Protein AF-A0A2N2FQH6-F1 (afdb_monomer_lite)

Radius of gyration: 10.52 Å; chains: 1; bounding box: 24×18×26 Å

Sequence (53 aa):
IYIGDGHSDICPSRSADLVFAKGVLLKKYREENIPCIPFEDFSTINKYLKNNY

pLDDT: mean 97.64, std 1.42, range [88.44, 98.62]

Secondary structure (DSSP, 8-state):
-EEE-SGGGHHHHTT-SSEEE-HHHHHHHHHTT---EE-SSHHHHHHHHHHH-

Foldseek 3Di:
DEEDEDPVRCVVQVVDPAYEYHHPNVVVCVVVVHDYHYDDDVVVVVVVVVVPD

Structure (mmCIF, N/CA/C/O backbone):
data_AF-A0A2N2FQH6-F1
#
_entry.id   AF-A0A2N2FQH6-F1
#
loop_
_atom_site.group_PDB
_atom_site.id
_atom_site.type_symbol
_atom_site.label_atom_id
_atom_site.label_alt_id
_atom_site.label_comp_id
_atom_site.label_asym_id
_atom_site.label_entity_id
_atom_site.label_seq_id
_atom_site.pdbx_PDB_ins_code
_atom_site.Cartn_x
_atom_site.Cartn_y
_atom_site.Cartn_z
_atom_site.occupancy
_atom_site.B_iso_or_equiv
_atom_site.auth_seq_id
_atom_site.auth_comp_id
_atom_site.auth_asym_id
_atom_site.auth_atom_id
_atom_site.pdbx_PDB_model_num
ATOM 1 N N . ILE A 1 1 ? -10.135 -4.064 -1.628 1.00 96.56 1 ILE A N 1
ATOM 2 C CA . ILE A 1 1 ? -8.936 -3.416 -1.033 1.00 96.56 1 ILE A CA 1
ATOM 3 C C . ILE A 1 1 ? -7.741 -4.345 -1.214 1.00 96.56 1 ILE A C 1
ATOM 5 O O . ILE A 1 1 ? -7.897 -5.537 -0.979 1.00 96.56 1 ILE A O 1
ATOM 9 N N . TYR A 1 2 ? -6.583 -3.819 -1.615 1.00 98.38 2 TYR A N 1
ATOM 10 C CA . TYR A 1 2 ? -5.310 -4.535 -1.724 1.00 98.38 2 TYR A CA 1
ATOM 11 C C . TYR A 1 2 ? -4.199 -3.741 -1.022 1.00 98.38 2 TYR A C 1
ATOM 13 O O . TYR A 1 2 ? -4.204 -2.513 -1.074 1.00 98.38 2 TYR A O 1
ATOM 21 N N . ILE A 1 3 ? -3.259 -4.419 -0.362 1.00 98.44 3 ILE A N 1
ATOM 22 C CA . ILE A 1 3 ? -2.119 -3.805 0.337 1.00 98.44 3 ILE A CA 1
ATOM 23 C C . ILE A 1 3 ? -0.865 -4.579 -0.075 1.00 98.44 3 ILE A C 1
ATOM 25 O O . ILE A 1 3 ? -0.808 -5.781 0.166 1.00 98.44 3 ILE A O 1
ATOM 29 N N . GLY A 1 4 ? 0.114 -3.913 -0.690 1.00 98.19 4 GLY A N 1
ATOM 30 C CA . GLY A 1 4 ? 1.325 -4.576 -1.185 1.00 98.19 4 GLY A CA 1
ATOM 31 C C . GLY A 1 4 ? 2.520 -3.644 -1.363 1.00 98.19 4 GLY A C 1
ATOM 32 O O . GLY A 1 4 ? 2.419 -2.420 -1.234 1.00 98.19 4 GLY A O 1
ATOM 33 N N . ASP A 1 5 ? 3.672 -4.233 -1.654 1.00 98.19 5 ASP A N 1
ATOM 34 C CA . ASP A 1 5 ? 4.951 -3.540 -1.793 1.00 98.19 5 ASP A CA 1
ATOM 35 C C . ASP A 1 5 ? 5.884 -4.090 -2.882 1.00 98.19 5 ASP A C 1
ATOM 37 O O . ASP A 1 5 ? 6.820 -3.393 -3.295 1.00 98.19 5 ASP A O 1
ATOM 41 N N . GLY A 1 6 ? 5.625 -5.298 -3.384 1.00 96.88 6 GLY A N 1
ATOM 42 C CA . GLY A 1 6 ? 6.524 -6.048 -4.254 1.00 96.88 6 GLY A CA 1
ATOM 43 C C . GLY A 1 6 ? 6.085 -6.160 -5.716 1.00 96.88 6 GLY A C 1
ATOM 44 O O . GLY A 1 6 ? 5.028 -5.697 -6.139 1.00 96.88 6 GLY A O 1
ATOM 45 N N . HIS A 1 7 ? 6.921 -6.826 -6.519 1.00 97.06 7 HIS A N 1
ATOM 46 C CA . HIS A 1 7 ? 6.612 -7.130 -7.922 1.00 97.06 7 HIS A CA 1
ATOM 47 C C . HIS A 1 7 ? 5.443 -8.112 -8.078 1.00 97.06 7 HIS A C 1
ATOM 49 O O . HIS A 1 7 ? 4.647 -7.962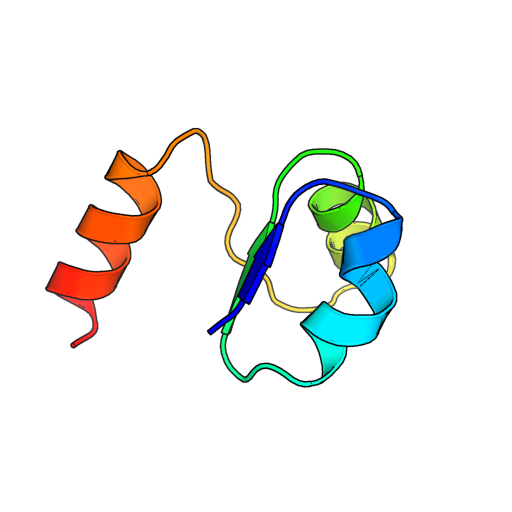 -9.005 1.00 97.06 7 HIS A O 1
ATOM 55 N N . SER A 1 8 ? 5.330 -9.097 -7.178 1.00 97.50 8 SER A N 1
ATOM 56 C CA . SER A 1 8 ? 4.239 -10.084 -7.166 1.00 97.50 8 SER A CA 1
ATOM 57 C C . SER A 1 8 ? 2.866 -9.442 -7.020 1.00 97.50 8 SER A C 1
ATOM 59 O O . SER A 1 8 ? 1.870 -10.018 -7.448 1.00 97.50 8 SER A O 1
ATOM 61 N N . ASP A 1 9 ? 2.829 -8.238 -6.459 1.00 98.12 9 ASP A N 1
ATOM 62 C CA . ASP A 1 9 ? 1.601 -7.550 -6.103 1.00 98.12 9 ASP A CA 1
ATOM 63 C C . ASP A 1 9 ? 0.987 -6.809 -7.292 1.00 98.12 9 ASP A C 1
ATOM 65 O O . ASP A 1 9 ? -0.212 -6.563 -7.298 1.00 98.12 9 ASP A O 1
ATOM 69 N N . ILE A 1 10 ? 1.770 -6.520 -8.341 1.00 97.50 10 ILE A N 1
ATOM 70 C CA . ILE A 1 10 ? 1.347 -5.704 -9.494 1.00 97.50 10 ILE A CA 1
ATOM 71 C C . ILE A 1 10 ? 0.15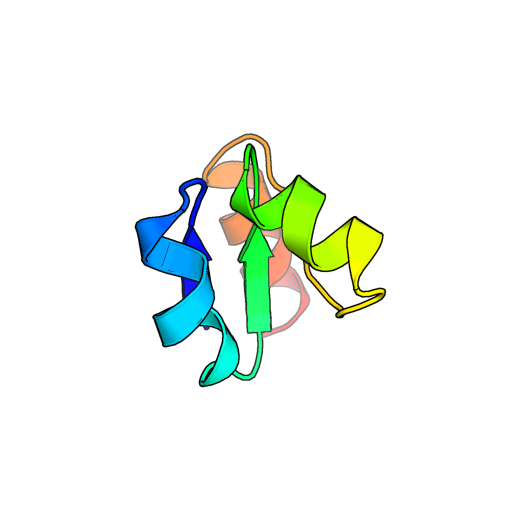3 -6.315 -10.236 1.00 97.50 10 ILE A C 1
ATOM 73 O O . ILE A 1 10 ? -0.730 -5.595 -10.694 1.00 97.50 10 ILE A O 1
ATOM 77 N N . CYS A 1 11 ? 0.156 -7.632 -10.439 1.00 96.94 11 CYS A N 1
ATOM 78 C CA . CYS A 1 11 ? -0.927 -8.314 -11.146 1.00 96.94 11 CYS A CA 1
ATOM 79 C C . CYS A 1 11 ? -2.208 -8.385 -10.292 1.00 96.94 11 CYS A C 1
ATOM 81 O O . CYS A 1 11 ? -3.240 -7.872 -10.734 1.00 96.94 11 CYS A O 1
ATOM 83 N N . PRO A 1 12 ? -2.178 -8.942 -9.064 1.00 97.81 12 PRO A N 1
ATOM 84 C CA . PRO A 1 12 ? -3.382 -9.045 -8.244 1.00 97.81 12 PRO A CA 1
ATOM 85 C C . PRO A 1 12 ? -3.923 -7.683 -7.773 1.00 97.81 12 PRO A C 1
ATOM 87 O O . PRO A 1 12 ? -5.139 -7.541 -7.646 1.00 97.81 12 PRO A O 1
ATOM 90 N N . SER A 1 13 ? -3.082 -6.656 -7.582 1.00 98.19 13 SER A N 1
ATOM 91 C CA . SER A 1 13 ? -3.535 -5.328 -7.135 1.00 98.19 13 SER A CA 1
ATOM 92 C C . SER A 1 13 ? -4.431 -4.611 -8.148 1.00 98.19 13 SER A C 1
ATOM 94 O O . SER A 1 13 ? -5.232 -3.765 -7.758 1.00 98.19 13 SER A O 1
ATOM 96 N N . ARG A 1 14 ? -4.340 -4.947 -9.443 1.00 97.19 14 ARG A N 1
ATOM 97 C CA . ARG A 1 14 ? -5.171 -4.348 -10.506 1.00 97.19 14 ARG A CA 1
ATOM 98 C C . ARG A 1 14 ? -6.645 -4.732 -10.426 1.00 97.19 14 ARG A C 1
ATOM 100 O O . ARG A 1 14 ? -7.466 -4.057 -11.032 1.00 97.19 14 ARG A O 1
ATOM 107 N N . SER A 1 15 ? -6.971 -5.805 -9.710 1.00 97.75 15 SER A N 1
ATOM 108 C CA . SER A 1 15 ? -8.356 -6.268 -9.552 1.00 97.75 15 SER A CA 1
ATOM 109 C C . SER A 1 15 ? -9.056 -5.655 -8.335 1.00 97.75 15 SER A C 1
ATOM 111 O O . SER A 1 15 ? -10.191 -6.018 -8.047 1.00 97.75 15 SER A O 1
ATOM 113 N N . ALA A 1 16 ? -8.389 -4.772 -7.584 1.00 97.81 16 ALA A N 1
ATOM 114 C CA . ALA A 1 16 ? -8.937 -4.169 -6.375 1.00 97.81 16 ALA A CA 1
ATOM 115 C C . ALA A 1 16 ? -9.394 -2.724 -6.604 1.00 97.81 16 ALA A C 1
ATOM 117 O O . ALA A 1 16 ? -8.690 -1.941 -7.232 1.00 97.81 16 ALA A O 1
ATOM 118 N N . ASP A 1 17 ? -10.510 -2.342 -5.979 1.00 97.12 17 ASP A N 1
ATOM 119 C CA . ASP A 1 17 ? -11.054 -0.972 -6.050 1.00 97.12 17 ASP A CA 1
ATOM 120 C C . ASP A 1 17 ? -10.183 0.074 -5.335 1.00 97.12 17 ASP A C 1
ATOM 122 O O . ASP A 1 17 ? -10.245 1.266 -5.621 1.00 97.12 17 ASP A O 1
ATOM 126 N N . LEU A 1 18 ? -9.375 -0.373 -4.371 1.00 97.62 18 LEU A N 1
ATOM 127 C CA . LEU A 1 18 ? -8.513 0.469 -3.549 1.00 97.62 18 LEU A CA 1
ATOM 128 C C . LEU A 1 18 ? -7.193 -0.250 -3.305 1.00 97.62 18 LEU A C 1
ATOM 130 O O . LEU A 1 18 ? -7.198 -1.377 -2.802 1.00 97.62 18 LEU A O 1
ATOM 134 N N . VAL A 1 19 ? -6.082 0.418 -3.608 1.00 98.50 19 VAL A N 1
ATOM 135 C CA . VAL A 1 19 ? -4.731 -0.132 -3.468 1.00 98.50 19 VAL A CA 1
ATOM 136 C C . VAL A 1 19 ? -3.901 0.748 -2.543 1.00 98.50 19 VAL A C 1
ATOM 138 O O . VAL A 1 19 ? -3.705 1.931 -2.817 1.00 98.50 19 VAL A O 1
ATOM 141 N N . PHE A 1 20 ? -3.369 0.149 -1.482 1.00 98.62 20 PHE A N 1
ATOM 142 C CA . PHE A 1 20 ? -2.286 0.709 -0.685 1.00 98.62 20 PHE A CA 1
ATOM 143 C C . PHE A 1 20 ? -0.964 0.138 -1.189 1.00 98.62 20 PHE A C 1
ATOM 145 O O . PHE A 1 20 ? -0.787 -1.081 -1.226 1.00 98.62 20 PHE A O 1
ATOM 152 N N . ALA A 1 21 ? -0.043 1.009 -1.587 1.00 98.50 21 ALA A N 1
ATOM 153 C CA . ALA A 1 21 ? 1.207 0.604 -2.214 1.00 98.50 21 ALA A CA 1
ATOM 154 C C . ALA A 1 21 ? 2.416 1.253 -1.536 1.00 98.50 21 ALA A C 1
ATOM 156 O O . ALA A 1 21 ? 2.420 2.454 -1.277 1.00 98.50 21 ALA A O 1
ATOM 157 N N . LYS A 1 22 ? 3.485 0.486 -1.325 1.00 98.50 22 LYS A N 1
ATOM 158 C CA . LYS A 1 22 ? 4.829 1.020 -1.039 1.00 98.50 22 LYS A CA 1
ATOM 159 C C . LYS A 1 22 ? 5.866 0.353 -1.947 1.00 98.50 22 LYS A C 1
ATOM 161 O O . LYS A 1 22 ? 5.501 -0.407 -2.843 1.00 98.50 22 LYS A O 1
ATOM 166 N N . GLY A 1 23 ? 7.143 0.692 -1.781 1.00 98.06 23 GLY A N 1
ATOM 167 C CA . GLY A 1 23 ? 8.243 0.035 -2.493 1.00 98.06 23 GLY A CA 1
ATOM 168 C C . GLY A 1 23 ? 8.075 0.001 -4.018 1.00 98.06 23 GLY A C 1
ATOM 169 O O . GLY A 1 23 ? 7.849 1.027 -4.667 1.00 98.06 23 GLY A O 1
ATOM 170 N N . VAL A 1 24 ? 8.196 -1.198 -4.586 1.00 98.38 24 VAL A N 1
ATOM 171 C CA . VAL A 1 24 ? 8.132 -1.447 -6.031 1.00 98.38 24 VAL A CA 1
ATOM 172 C C . VAL A 1 24 ? 6.732 -1.199 -6.578 1.00 98.38 24 VAL A C 1
ATOM 174 O O . VAL A 1 24 ? 6.592 -0.578 -7.634 1.00 98.38 24 VAL A O 1
ATOM 177 N N . LEU A 1 25 ? 5.701 -1.645 -5.859 1.00 98.62 25 LEU A N 1
ATOM 178 C CA . LEU A 1 25 ? 4.316 -1.478 -6.289 1.00 98.62 25 LEU A CA 1
ATOM 179 C C . LEU A 1 25 ? 3.963 0.008 -6.441 1.00 98.62 25 LEU A C 1
ATOM 181 O O . LEU A 1 25 ? 3.402 0.416 -7.457 1.00 98.62 25 LEU A O 1
ATOM 185 N N . LEU A 1 26 ? 4.373 0.835 -5.472 1.00 98.62 26 LEU A N 1
ATOM 186 C CA . LEU A 1 26 ? 4.146 2.282 -5.507 1.00 98.62 26 LEU A CA 1
ATOM 187 C C . LEU A 1 26 ? 4.871 2.947 -6.677 1.00 98.62 26 LEU A C 1
ATOM 189 O O . LEU A 1 26 ? 4.297 3.801 -7.353 1.00 98.62 26 LEU A O 1
ATOM 193 N N . LYS A 1 27 ? 6.127 2.557 -6.928 1.00 98.62 27 LYS A N 1
ATOM 194 C CA . LYS A 1 27 ? 6.890 3.058 -8.075 1.00 98.62 27 LYS A CA 1
ATOM 195 C C . LYS A 1 27 ? 6.167 2.734 -9.384 1.00 98.62 27 LYS A C 1
ATOM 197 O O . LYS A 1 27 ? 5.944 3.639 -10.182 1.00 98.62 27 LYS A O 1
ATOM 202 N N . LYS A 1 28 ? 5.726 1.485 -9.553 1.00 98.44 28 LYS A N 1
ATOM 203 C CA . LYS A 1 28 ? 5.003 1.033 -10.748 1.00 98.44 28 LYS A CA 1
ATOM 204 C C . LYS A 1 28 ? 3.702 1.808 -10.971 1.00 98.44 28 LYS A C 1
ATOM 206 O O . LYS A 1 28 ? 3.444 2.254 -12.083 1.00 98.44 28 LYS A O 1
ATOM 211 N N . TYR A 1 29 ? 2.907 2.006 -9.920 1.00 98.38 29 TYR A N 1
ATOM 212 C CA . TYR A 1 29 ? 1.650 2.754 -10.013 1.00 98.38 29 TYR A CA 1
ATOM 213 C C . TYR A 1 29 ? 1.877 4.233 -10.346 1.00 98.38 29 TYR A C 1
ATOM 215 O O . TYR A 1 29 ? 1.133 4.796 -11.143 1.00 98.38 29 TYR A O 1
ATOM 223 N N . ARG A 1 30 ? 2.932 4.858 -9.804 1.00 98.12 30 ARG A N 1
ATOM 224 C CA . ARG A 1 30 ? 3.312 6.237 -10.156 1.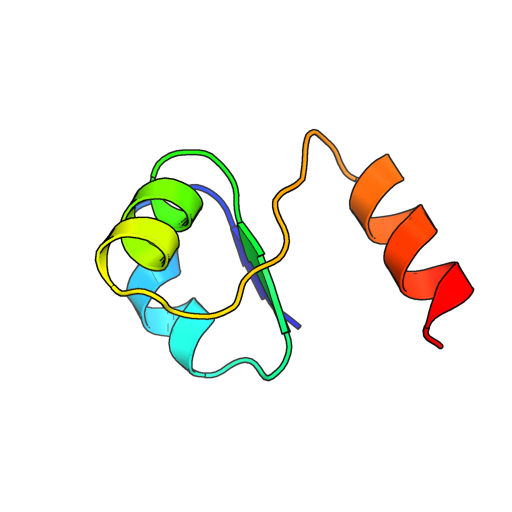00 98.12 30 ARG A CA 1
ATOM 225 C C . ARG A 1 30 ? 3.762 6.365 -11.610 1.00 98.12 30 ARG A C 1
ATOM 227 O O . ARG A 1 30 ? 3.339 7.296 -12.281 1.00 98.12 30 ARG A O 1
ATOM 234 N N . GLU A 1 31 ? 4.587 5.438 -12.094 1.00 98.44 31 GLU A N 1
ATOM 235 C CA . GLU A 1 31 ? 5.048 5.413 -13.491 1.00 98.44 31 GLU A CA 1
ATOM 236 C C . GLU A 1 31 ? 3.884 5.273 -14.481 1.00 98.44 31 GLU A C 1
ATOM 238 O O . GLU A 1 31 ? 3.880 5.908 -15.532 1.00 98.44 31 GLU A O 1
ATOM 243 N N . GLU A 1 32 ? 2.880 4.468 -14.133 1.00 97.75 32 GLU A N 1
ATOM 244 C CA . GLU A 1 32 ? 1.699 4.231 -14.969 1.00 97.75 32 GLU A CA 1
ATOM 245 C C . GLU A 1 32 ? 0.553 5.225 -14.722 1.00 97.75 32 GLU A C 1
ATOM 247 O O . GLU A 1 32 ? -0.486 5.122 -15.368 1.00 97.75 32 GLU A O 1
ATOM 252 N N . ASN A 1 33 ? 0.726 6.194 -13.816 1.00 97.81 33 ASN A N 1
ATOM 253 C CA . ASN A 1 33 ? -0.320 7.129 -13.380 1.00 97.81 33 ASN A CA 1
ATOM 254 C C . ASN A 1 33 ? -1.607 6.431 -12.892 1.00 97.81 33 ASN A C 1
ATOM 256 O O . ASN A 1 33 ? -2.717 6.920 -13.103 1.00 97.81 33 ASN A O 1
ATOM 260 N N . ILE A 1 34 ? -1.462 5.285 -12.221 1.00 97.00 34 ILE A N 1
ATOM 261 C CA . ILE A 1 34 ? -2.574 4.539 -11.628 1.00 97.00 34 ILE A CA 1
ATOM 262 C C . ILE A 1 34 ? -2.796 5.023 -10.185 1.00 97.00 34 ILE A C 1
ATOM 264 O O . ILE A 1 34 ? -1.836 5.087 -9.407 1.00 97.00 34 ILE A O 1
ATOM 268 N N . PRO A 1 35 ? -4.046 5.323 -9.781 1.00 97.56 35 PRO A N 1
ATOM 269 C CA . PRO A 1 35 ? -4.358 5.691 -8.406 1.00 97.56 35 PRO A CA 1
ATOM 270 C C . PRO A 1 35 ? -3.947 4.606 -7.401 1.00 97.56 35 PRO A C 1
ATOM 272 O O . PRO A 1 35 ? -4.336 3.444 -7.508 1.00 97.56 35 PRO A O 1
ATOM 275 N N . CYS A 1 36 ? -3.179 5.002 -6.392 1.00 98.12 36 CYS A N 1
ATOM 276 C CA . CYS A 1 36 ? -2.920 4.215 -5.189 1.00 98.12 36 CYS A CA 1
ATOM 277 C C . CYS A 1 36 ? -2.656 5.147 -4.008 1.00 98.12 36 CYS A C 1
ATOM 279 O O . CYS A 1 36 ? -2.348 6.330 -4.179 1.00 98.12 36 CYS A O 1
ATOM 281 N N . ILE A 1 37 ? -2.754 4.597 -2.803 1.00 98.31 37 ILE A N 1
ATOM 282 C CA . ILE A 1 37 ? -2.460 5.306 -1.565 1.00 98.31 37 ILE A CA 1
ATOM 283 C C . ILE A 1 37 ? -1.090 4.846 -1.058 1.00 98.31 37 ILE A C 1
ATOM 285 O O . ILE A 1 37 ? -0.932 3.667 -0.730 1.00 98.31 37 ILE A O 1
ATOM 289 N N . PRO A 1 38 ? -0.085 5.734 -0.974 1.00 98.31 38 PRO A N 1
ATOM 290 C CA . PRO A 1 38 ? 1.170 5.393 -0.327 1.00 98.31 38 PRO A CA 1
ATOM 291 C C . PRO A 1 38 ? 0.958 5.164 1.173 1.00 98.31 38 PRO A C 1
ATOM 293 O O . PRO A 1 38 ? 0.183 5.878 1.810 1.00 98.31 38 PRO A O 1
ATOM 296 N N . PHE A 1 39 ? 1.667 4.196 1.749 1.00 98.25 39 PHE A N 1
ATOM 297 C CA . PHE A 1 39 ? 1.638 3.937 3.189 1.00 98.25 39 PHE A CA 1
ATOM 298 C C . PHE A 1 39 ? 3.032 3.611 3.726 1.00 98.25 39 PHE A C 1
ATOM 300 O O . PHE A 1 39 ? 3.848 3.013 3.026 1.00 98.25 39 PHE A O 1
ATOM 307 N N .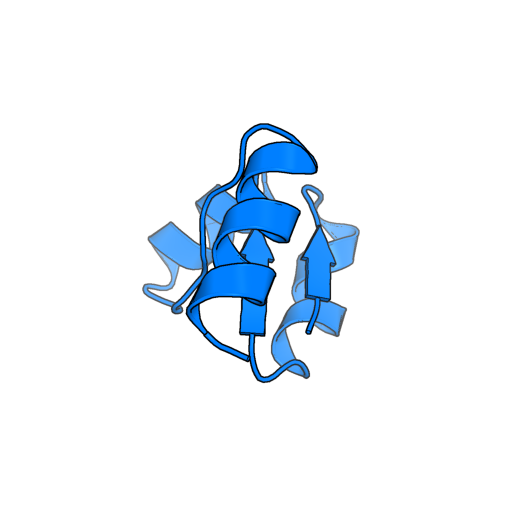 GLU A 1 40 ? 3.280 3.989 4.979 1.00 96.94 40 GLU A N 1
ATOM 308 C CA . GLU A 1 40 ? 4.512 3.647 5.701 1.00 96.94 40 GLU A CA 1
ATOM 309 C C . GLU A 1 40 ? 4.327 2.329 6.469 1.00 96.94 40 GLU A C 1
ATOM 311 O O . GLU A 1 40 ? 5.078 1.363 6.318 1.00 96.94 40 GLU A O 1
ATOM 316 N N . ASP A 1 41 ? 3.239 2.262 7.234 1.00 97.44 41 ASP A N 1
ATOM 317 C CA . ASP A 1 41 ? 2.870 1.146 8.093 1.00 97.44 41 ASP A CA 1
ATOM 318 C C . ASP A 1 41 ? 1.340 0.953 8.137 1.00 97.44 41 ASP A C 1
ATOM 320 O O . ASP A 1 41 ? 0.559 1.680 7.508 1.00 97.44 41 ASP A O 1
ATOM 324 N N . PHE A 1 42 ? 0.889 -0.031 8.916 1.00 97.75 42 PHE A N 1
ATOM 325 C CA . PHE A 1 42 ? -0.537 -0.316 9.082 1.00 97.75 42 PHE A CA 1
ATOM 326 C C . PHE A 1 42 ? -1.314 0.792 9.807 1.00 97.75 42 PHE A C 1
ATOM 328 O O . PHE A 1 42 ? -2.541 0.832 9.700 1.00 97.75 42 PHE A O 1
ATOM 335 N N . SER A 1 43 ? -0.649 1.716 10.509 1.00 97.94 43 SER A N 1
ATOM 336 C CA . SER A 1 43 ? -1.327 2.837 11.166 1.00 97.94 43 SER A CA 1
ATOM 337 C C . SER A 1 43 ? -1.912 3.810 10.139 1.00 97.94 43 SER A C 1
ATOM 339 O O . SER A 1 43 ? -3.044 4.269 10.305 1.00 97.94 43 SER A O 1
ATOM 341 N N . THR A 1 44 ? -1.198 4.038 9.029 1.00 97.31 44 THR A N 1
ATOM 342 C CA . THR A 1 44 ? -1.673 4.863 7.904 1.00 97.31 44 THR A CA 1
ATOM 343 C C . THR A 1 44 ? -2.939 4.267 7.291 1.00 97.31 44 THR A C 1
ATOM 345 O O . THR A 1 44 ? -3.923 4.974 7.071 1.00 97.31 44 THR A O 1
ATOM 348 N N . ILE A 1 45 ? -2.937 2.948 7.084 1.00 97.75 45 ILE A N 1
ATOM 349 C CA . ILE A 1 45 ? -4.067 2.203 6.520 1.00 97.75 45 ILE A CA 1
ATOM 350 C C . ILE A 1 45 ? -5.266 2.270 7.471 1.00 97.75 45 ILE A C 1
ATOM 352 O O . ILE A 1 45 ? -6.358 2.652 7.060 1.00 97.75 45 ILE A O 1
ATOM 356 N N . ASN A 1 46 ? -5.064 1.980 8.759 1.00 98.06 46 ASN A N 1
ATOM 357 C CA . ASN A 1 46 ? -6.123 2.034 9.768 1.00 98.06 46 ASN A CA 1
ATOM 358 C C . ASN A 1 46 ? -6.747 3.435 9.878 1.00 98.06 46 ASN A C 1
ATOM 360 O O . ASN A 1 46 ? -7.967 3.572 9.930 1.00 98.06 46 ASN A O 1
ATOM 364 N N . LYS A 1 47 ? -5.918 4.487 9.873 1.00 98.12 47 LYS A N 1
ATOM 365 C CA . LYS A 1 47 ? -6.387 5.877 9.886 1.00 98.12 47 LYS A CA 1
ATOM 366 C C . LYS A 1 47 ? -7.206 6.210 8.640 1.00 98.12 47 LYS A C 1
ATOM 368 O O . LYS A 1 47 ? -8.233 6.868 8.762 1.00 98.12 47 LYS A O 1
ATOM 373 N N . TYR A 1 48 ? -6.769 5.763 7.461 1.00 97.62 48 TYR A N 1
ATOM 374 C CA . TYR A 1 48 ? -7.533 5.954 6.232 1.00 97.62 48 TYR A CA 1
ATOM 375 C C . TYR A 1 48 ? -8.894 5.262 6.323 1.00 97.62 48 TYR A C 1
ATOM 377 O O . TYR A 1 48 ? -9.913 5.902 6.091 1.00 97.62 48 TYR A O 1
ATOM 385 N N . LEU A 1 49 ? -8.926 3.984 6.706 1.00 97.00 49 LEU A N 1
ATOM 386 C CA . LEU A 1 49 ? -10.169 3.215 6.738 1.00 97.00 49 LEU A CA 1
ATOM 387 C C . LEU A 1 49 ? -11.186 3.811 7.716 1.00 97.00 49 LEU A C 1
ATOM 389 O O . LEU A 1 49 ? -12.317 4.034 7.314 1.00 97.00 49 LEU A O 1
ATOM 393 N N . LYS A 1 50 ? -10.767 4.182 8.934 1.00 97.81 50 LYS A N 1
ATOM 394 C CA . LYS A 1 50 ? -11.640 4.827 9.936 1.00 97.81 50 LYS A CA 1
ATOM 395 C C . LYS A 1 50 ? -12.253 6.160 9.497 1.00 97.81 50 LYS A C 1
ATOM 397 O O . LY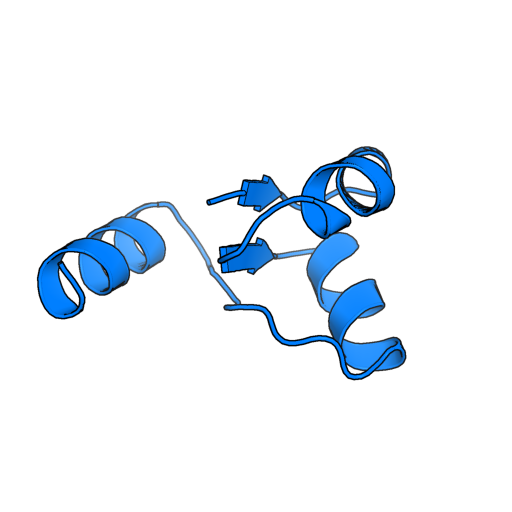S A 1 50 ? -13.233 6.595 10.087 1.00 97.81 50 LYS A O 1
ATOM 402 N N . ASN A 1 51 ? -11.626 6.850 8.548 1.00 97.00 51 ASN A N 1
ATOM 403 C CA . ASN A 1 51 ? -12.072 8.163 8.087 1.00 97.00 51 ASN A CA 1
ATOM 404 C C . ASN A 1 51 ? -12.931 8.092 6.816 1.00 97.00 51 ASN A C 1
ATOM 406 O O . ASN A 1 51 ? -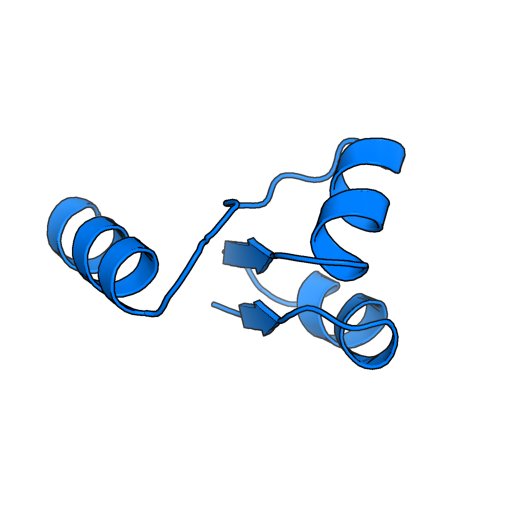13.515 9.103 6.440 1.00 97.00 51 ASN A O 1
ATOM 410 N N . ASN A 1 52 ? -12.956 6.948 6.127 1.00 95.62 52 ASN A N 1
ATOM 411 C CA . ASN A 1 52 ? -13.614 6.793 4.825 1.00 95.62 52 ASN A CA 1
ATOM 412 C C . ASN A 1 52 ? -14.707 5.706 4.825 1.00 95.62 52 ASN A C 1
ATOM 414 O O . ASN A 1 52 ? -15.395 5.560 3.815 1.00 95.62 52 ASN A O 1
ATOM 418 N N . TYR A 1 53 ? -14.867 4.976 5.934 1.00 88.44 53 TYR A N 1
ATOM 419 C CA . TYR A 1 53 ? -15.880 3.945 6.177 1.00 88.44 53 TYR A CA 1
ATOM 420 C C . TYR A 1 53 ? -16.340 4.011 7.635 1.00 88.44 53 TYR A C 1
ATOM 422 O O . TYR A 1 53 ? -17.539 3.753 7.872 1.00 88.44 53 TYR A O 1
#